Protein AF-A0A936D141-F1 (afdb_monomer)

Sequence (98 aa):
MVDGEEAEAEARCGLKAKIVQETLREQAAVADLAVRYEVHPNQTHAWKQQLLDIAARAFNPGAGIDADEAREREIEKLRAKIGQRKVENSFLARRSGR

Foldseek 3Di:
DVVVVVVVVVVVVVLLVVLLVCPVVVVDDLVVSCVVVVHDSVVSVVSNVVVVVVVVLVPPPCRCVVVVVVVVVVVVVVVVVVVVVVVVVVVVVVVVVD

pLDDT: mean 84.22, std 10.35, range [49.59, 97.12]

Radius of gyration: 23.73 Å; Cα contacts (8 Å, |Δi|>4): 29; chains: 1; bounding box: 43×35×70 Å

Nearest PDB structures (foldseek):
  7bhy-assembly1_A  TM=7.594E-01  e=1.526E+00  Bacillus subtilis subsp. subtilis str. 168
  7bhy-assembly1_B  TM=7.884E-01  e=2.468E+00  Bacillus subtilis subsp. subtilis str. 168
  1hlv-assembly1_A  TM=5.615E-01  e=1.160E+00  Homo sapiens
  4hri-assembly1_A  TM=6.718E-01  e=2.643E+00  Nostoc sp. PCC 7120 = FACHB-418
  1xsv-assembly1_B  TM=5.858E-01  e=7.402E+00  Staphylococcus aureus

Secondary structure (DSSP, 8-state):
--HHHHHHHHHHHHHHHHHHHHHHTTSS-HHHHHHHTT--HHHHHHHHHHHHHHHHHHT-TTTTHHHHHHHHHHHHHHHHHHHHHHHHHHHHHHHH--

Structure (mmCIF, N/CA/C/O backbone):
data_AF-A0A936D141-F1
#
_entry.id   AF-A0A936D141-F1
#
loop_
_atom_site.group_PDB
_atom_site.id
_atom_site.type_symbol
_atom_site.label_atom_id
_atom_site.label_alt_id
_atom_site.label_comp_id
_atom_site.label_asym_id
_atom_site.label_entity_id
_atom_site.label_seq_id
_atom_site.pdbx_PDB_ins_code
_atom_site.Cartn_x
_atom_site.Cartn_y
_atom_site.Cartn_z
_atom_site.occupancy
_atom_site.B_iso_or_equiv
_atom_site.auth_seq_id
_atom_site.auth_comp_id
_atom_site.auth_asym_id
_atom_site.auth_atom_id
_atom_site.pdbx_PDB_model_num
ATOM 1 N N . MET A 1 1 ? 6.179 20.535 -15.086 1.00 49.59 1 MET A N 1
ATOM 2 C CA . MET A 1 1 ? 4.774 20.721 -14.642 1.00 49.59 1 MET A CA 1
ATOM 3 C C . MET A 1 1 ? 4.162 19.412 -14.127 1.00 49.59 1 MET A C 1
ATOM 5 O O . MET A 1 1 ? 2.972 19.387 -13.872 1.00 49.59 1 MET A O 1
ATOM 9 N N . VAL A 1 2 ? 4.957 18.347 -13.942 1.00 56.88 2 VAL A N 1
ATOM 10 C CA . VAL A 1 2 ? 4.503 17.055 -13.388 1.00 56.88 2 VAL A CA 1
ATOM 11 C C . VAL A 1 2 ? 4.892 16.944 -11.901 1.00 56.88 2 VAL A C 1
ATOM 13 O O . VAL A 1 2 ? 4.167 16.356 -11.112 1.00 56.88 2 VAL A O 1
ATOM 16 N N . ASP A 1 3 ? 5.953 17.651 -11.493 1.00 56.75 3 ASP A N 1
ATOM 17 C CA . ASP A 1 3 ? 6.529 17.615 -10.139 1.00 56.75 3 ASP A CA 1
ATOM 18 C C . ASP A 1 3 ? 5.596 18.148 -9.032 1.00 56.75 3 ASP A C 1
ATOM 20 O O . ASP A 1 3 ? 5.743 17.796 -7.866 1.00 56.75 3 ASP A O 1
ATOM 24 N N . GLY A 1 4 ? 4.631 19.009 -9.376 1.00 65.06 4 GLY A N 1
ATOM 25 C CA . GLY A 1 4 ? 3.688 19.580 -8.405 1.00 65.06 4 GLY A CA 1
ATOM 26 C C . GLY A 1 4 ? 2.561 18.623 -8.006 1.00 65.06 4 GLY A C 1
ATOM 27 O O . GLY A 1 4 ? 2.153 18.604 -6.850 1.00 65.06 4 GLY A O 1
ATOM 28 N N . GLU A 1 5 ? 2.084 17.798 -8.943 1.00 65.75 5 GLU A N 1
ATOM 29 C CA . GLU A 1 5 ? 0.988 16.850 -8.701 1.00 65.75 5 GLU A CA 1
ATOM 30 C C . GLU A 1 5 ? 1.473 15.624 -7.912 1.00 65.75 5 GLU A C 1
ATOM 32 O O . GLU 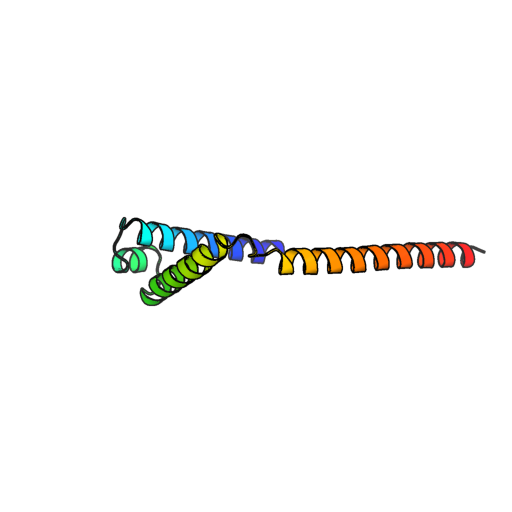A 1 5 ? 0.786 15.156 -7.001 1.00 65.75 5 GLU A O 1
ATOM 37 N N . GLU A 1 6 ? 2.695 15.154 -8.186 1.00 63.03 6 GLU A N 1
ATOM 38 C CA . GLU A 1 6 ? 3.340 14.090 -7.405 1.00 63.03 6 GLU A CA 1
ATOM 39 C C . GLU A 1 6 ? 3.591 14.511 -5.952 1.00 63.03 6 GLU A C 1
ATOM 41 O O . GLU A 1 6 ? 3.291 13.744 -5.036 1.00 63.03 6 GLU A O 1
ATOM 46 N N . ALA A 1 7 ? 4.045 15.747 -5.717 1.00 67.00 7 ALA A N 1
ATOM 47 C CA . ALA A 1 7 ? 4.284 16.255 -4.366 1.00 67.00 7 ALA A CA 1
ATOM 48 C C . ALA A 1 7 ? 2.989 16.353 -3.533 1.00 67.00 7 ALA A C 1
ATOM 50 O O . ALA A 1 7 ? 2.968 16.008 -2.348 1.00 67.00 7 ALA A O 1
ATOM 51 N N . GLU A 1 8 ? 1.878 16.776 -4.144 1.00 65.19 8 GLU A N 1
ATOM 52 C CA . GLU A 1 8 ? 0.568 16.806 -3.481 1.00 65.19 8 GLU A CA 1
ATOM 53 C C . GLU A 1 8 ? 0.005 15.401 -3.225 1.00 65.19 8 GLU A C 1
ATOM 55 O O . GLU A 1 8 ? -0.650 15.160 -2.201 1.00 65.19 8 GLU A O 1
ATOM 60 N N . ALA A 1 9 ? 0.263 14.455 -4.132 1.00 68.75 9 ALA A N 1
ATOM 61 C CA . ALA A 1 9 ? -0.110 13.058 -3.955 1.00 68.75 9 ALA A CA 1
ATOM 62 C C . ALA A 1 9 ? 0.674 12.410 -2.803 1.00 68.75 9 ALA A C 1
ATOM 64 O O . ALA A 1 9 ? 0.067 11.765 -1.941 1.00 68.75 9 ALA A O 1
ATOM 65 N N . GLU A 1 10 ? 1.987 12.636 -2.722 1.00 67.56 10 GLU A N 1
ATOM 66 C CA . GLU A 1 10 ? 2.831 12.163 -1.617 1.00 67.56 10 GLU A CA 1
ATOM 67 C C . GLU A 1 10 ? 2.402 12.755 -0.273 1.00 67.56 10 GLU A C 1
ATOM 69 O O . GLU A 1 10 ? 2.223 12.013 0.700 1.00 67.56 10 GLU A O 1
ATOM 74 N N . ALA A 1 11 ? 2.147 14.066 -0.218 1.00 73.81 11 ALA A N 1
ATOM 75 C CA . ALA A 1 11 ? 1.677 14.731 0.996 1.00 73.81 11 ALA A CA 1
ATOM 76 C C . ALA A 1 11 ? 0.343 14.140 1.488 1.00 73.81 11 ALA A C 1
ATOM 78 O O . ALA A 1 11 ? 0.159 13.880 2.684 1.00 73.81 11 ALA A O 1
ATOM 79 N N . ARG A 1 12 ? -0.578 13.847 0.562 1.00 80.00 12 ARG A N 1
ATOM 80 C CA . ARG A 1 12 ? -1.873 13.222 0.867 1.00 80.00 12 ARG A CA 1
ATOM 81 C C . ARG A 1 12 ? -1.721 11.779 1.349 1.00 80.00 12 ARG A C 1
ATOM 83 O O . ARG A 1 12 ? -2.442 11.361 2.258 1.00 80.00 12 ARG A O 1
ATOM 90 N N . CYS A 1 13 ? -0.800 11.016 0.767 1.00 85.88 13 CYS A N 1
ATOM 91 C CA . CYS A 1 13 ? -0.487 9.654 1.201 1.00 85.88 13 CYS A CA 1
ATOM 92 C C . CYS A 1 13 ? 0.114 9.634 2.613 1.00 85.88 13 CYS A C 1
ATOM 94 O O . CYS A 1 13 ? -0.333 8.850 3.456 1.00 85.88 13 CYS A O 1
ATOM 96 N N . GLY A 1 14 ? 1.052 10.541 2.903 1.00 88.38 14 GLY A N 1
ATOM 97 C CA . GLY A 1 14 ? 1.651 10.691 4.232 1.00 88.38 14 GLY A CA 1
ATOM 98 C C . GLY A 1 14 ? 0.625 11.054 5.310 1.00 88.38 14 GLY A C 1
ATOM 99 O O . GLY A 1 14 ? 0.630 10.468 6.395 1.00 88.38 14 GLY A O 1
ATOM 100 N N . LEU A 1 15 ? -0.313 11.953 4.994 1.00 88.31 15 LEU A N 1
ATOM 101 C CA . LEU A 1 15 ? -1.397 12.328 5.903 1.00 88.31 15 LEU A CA 1
ATOM 102 C C . LEU A 1 15 ? -2.305 11.135 6.245 1.00 88.31 15 LEU A C 1
ATOM 104 O O . LEU A 1 15 ? -2.557 10.874 7.422 1.00 88.31 15 LEU A O 1
ATOM 108 N N . LYS A 1 16 ? -2.748 10.369 5.237 1.00 89.81 16 LYS A N 1
ATOM 109 C CA . LYS A 1 16 ? -3.575 9.164 5.442 1.00 89.81 16 LYS A CA 1
ATOM 110 C C . LYS A 1 16 ? -2.870 8.141 6.331 1.00 89.81 16 LYS A C 1
ATOM 112 O O . LYS A 1 16 ? -3.477 7.625 7.268 1.00 89.81 16 LYS A O 1
ATOM 117 N N . ALA A 1 17 ? -1.588 7.878 6.072 1.00 89.31 17 ALA A N 1
ATOM 118 C CA . ALA A 1 17 ? -0.796 6.942 6.866 1.00 89.31 17 ALA A CA 1
ATOM 119 C C . ALA A 1 17 ? -0.702 7.380 8.336 1.00 89.31 17 ALA A C 1
ATOM 121 O O . ALA A 1 17 ? -0.899 6.561 9.234 1.00 89.31 17 ALA A O 1
ATOM 122 N N . LYS A 1 18 ? -0.475 8.675 8.589 1.00 89.75 18 LYS A N 1
ATOM 123 C CA . LYS A 1 18 ? -0.404 9.234 9.945 1.00 89.75 18 LYS A CA 1
ATOM 124 C C . LYS A 1 18 ? -1.726 9.092 10.704 1.00 89.75 18 LYS A C 1
ATOM 126 O O . LYS A 1 18 ? -1.725 8.617 11.837 1.00 89.75 18 LYS A O 1
ATOM 131 N N . ILE A 1 19 ? -2.849 9.421 10.063 1.00 89.69 19 ILE A N 1
ATOM 132 C CA . ILE A 1 19 ? -4.192 9.297 10.656 1.00 89.69 19 ILE A CA 1
ATOM 133 C C . ILE A 1 19 ? -4.486 7.842 11.043 1.00 89.69 19 ILE A C 1
ATOM 135 O O . ILE A 1 19 ? -4.950 7.566 12.153 1.00 89.69 19 ILE A O 1
ATOM 139 N N . VAL A 1 20 ? -4.181 6.891 10.154 1.00 89.81 20 VAL A N 1
ATOM 140 C CA . VAL A 1 20 ? -4.402 5.466 10.434 1.00 89.81 20 VAL A CA 1
ATOM 141 C C . VAL A 1 20 ? -3.468 4.961 11.539 1.00 89.81 20 VAL A C 1
ATOM 143 O O . VAL A 1 20 ? -3.917 4.207 12.401 1.00 89.81 20 VAL A O 1
ATOM 146 N N . GLN A 1 21 ? -2.206 5.399 11.580 1.00 89.31 21 GLN A N 1
ATOM 147 C CA . GLN A 1 21 ? -1.278 5.042 12.660 1.00 89.31 21 GLN A CA 1
ATOM 148 C C . GLN A 1 21 ? -1.746 5.546 14.030 1.00 89.31 21 GLN A C 1
ATOM 150 O O . GLN A 1 21 ? -1.733 4.773 14.987 1.00 89.31 21 GLN A O 1
ATOM 155 N N . GLU A 1 22 ? -2.184 6.804 14.133 1.00 88.19 22 GLU A N 1
ATOM 156 C CA . GLU A 1 22 ? -2.726 7.364 15.384 1.00 88.19 22 GLU A CA 1
ATOM 157 C C . GLU A 1 22 ? -3.988 6.607 15.828 1.00 88.19 22 GLU A C 1
ATOM 159 O O . GLU A 1 22 ? -4.141 6.296 17.010 1.00 88.19 22 GLU A O 1
ATOM 164 N N . THR A 1 23 ? -4.835 6.210 14.870 1.00 86.38 23 THR A N 1
ATOM 165 C CA . THR A 1 23 ? -6.033 5.394 15.130 1.00 86.38 23 THR A CA 1
ATOM 166 C C . THR A 1 23 ? -5.686 3.989 15.640 1.00 86.38 23 THR A C 1
ATOM 168 O O . THR A 1 23 ? -6.369 3.459 16.513 1.00 86.38 23 THR A O 1
ATOM 171 N N . LEU A 1 24 ? -4.655 3.341 15.082 1.00 84.38 24 LEU A N 1
ATOM 172 C CA . LEU A 1 24 ? -4.251 1.978 15.459 1.00 84.38 24 LEU A CA 1
ATOM 173 C C . LEU A 1 24 ? -3.531 1.913 16.805 1.00 84.38 24 LEU A C 1
ATOM 175 O O . LEU A 1 24 ? -3.611 0.893 17.480 1.00 84.38 24 LEU A O 1
ATOM 179 N N . ARG A 1 25 ? -2.832 2.982 17.192 1.00 84.31 25 ARG A N 1
ATOM 180 C CA . ARG A 1 25 ? -2.138 3.075 18.484 1.00 84.31 25 ARG A CA 1
ATOM 181 C C . ARG A 1 25 ? -3.060 3.471 19.644 1.00 84.31 25 ARG A C 1
ATOM 183 O O . ARG A 1 25 ? -2.550 3.720 20.729 1.00 84.31 25 ARG A O 1
ATOM 190 N N . GLU A 1 26 ? -4.369 3.587 19.402 1.00 76.81 26 GLU A N 1
ATOM 191 C CA . GLU A 1 26 ? -5.369 4.082 20.367 1.00 76.81 26 GLU A CA 1
ATOM 192 C C . GLU A 1 26 ? -5.001 5.452 20.975 1.00 76.81 26 GLU A C 1
ATOM 194 O O . GLU A 1 26 ? -5.427 5.804 22.069 1.00 76.81 26 GLU A O 1
ATOM 199 N N . GLN A 1 27 ? -4.201 6.251 20.259 1.00 71.06 27 GLN A N 1
ATOM 200 C CA . GLN A 1 27 ? -3.679 7.525 20.766 1.00 71.06 27 GLN A CA 1
ATOM 201 C C . GLN A 1 27 ? -4.730 8.640 20.767 1.00 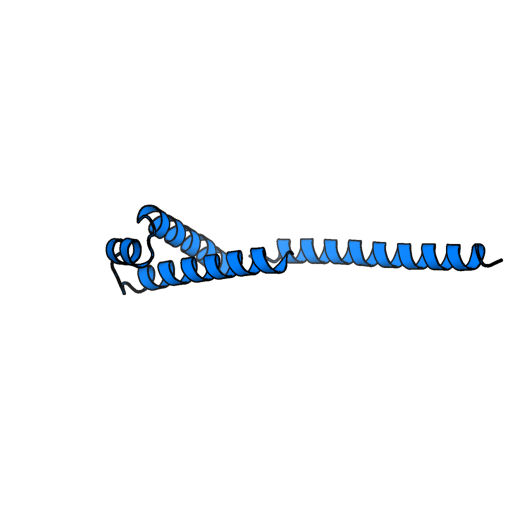71.06 27 GLN A C 1
ATOM 203 O O . GLN A 1 27 ? -4.572 9.627 21.482 1.00 71.06 27 GLN A O 1
ATOM 208 N N . ALA A 1 28 ? -5.789 8.493 19.971 1.00 70.56 28 ALA A N 1
ATOM 209 C CA . ALA A 1 28 ? -6.929 9.398 19.918 1.00 70.56 28 ALA A CA 1
ATOM 210 C C . ALA A 1 28 ? -8.163 8.652 19.392 1.00 70.56 28 ALA A C 1
ATOM 212 O O . ALA A 1 28 ? -8.041 7.730 18.577 1.00 70.56 28 ALA A O 1
ATOM 213 N N . ALA A 1 29 ? -9.359 9.054 19.832 1.00 81.31 29 ALA A N 1
ATOM 214 C CA . ALA A 1 29 ? -10.590 8.502 19.285 1.00 81.31 29 ALA A CA 1
ATOM 215 C C . ALA A 1 29 ? -10.764 8.942 17.822 1.00 81.31 29 ALA A C 1
ATOM 217 O O . ALA A 1 29 ? -10.339 10.026 17.420 1.00 81.31 29 ALA A O 1
ATOM 218 N N . VAL A 1 30 ? -11.445 8.123 17.014 1.00 78.88 30 VAL A N 1
ATOM 219 C CA . VAL A 1 30 ? -11.714 8.436 15.596 1.00 78.88 30 VAL A CA 1
ATOM 220 C C . VAL A 1 30 ? -12.435 9.781 15.441 1.00 78.88 30 VAL A C 1
ATOM 222 O O . VAL A 1 30 ? -12.181 10.498 14.478 1.00 78.88 30 VAL A O 1
ATOM 225 N N . ALA A 1 31 ? -13.293 10.138 16.402 1.00 80.31 31 ALA A N 1
ATOM 226 C CA . ALA A 1 31 ? -13.984 11.424 16.435 1.00 80.31 31 ALA A CA 1
ATOM 227 C C . ALA A 1 31 ? -13.017 12.610 16.610 1.00 80.31 31 ALA A C 1
ATOM 229 O O . ALA A 1 31 ? -13.142 13.606 15.902 1.00 80.31 31 ALA A O 1
ATOM 230 N N . ASP A 1 32 ? -12.011 12.481 17.477 1.00 83.12 32 ASP A N 1
ATOM 231 C CA . ASP A 1 32 ? -11.023 13.537 17.720 1.00 83.12 32 ASP A CA 1
ATOM 232 C C . ASP A 1 32 ? -10.084 13.705 16.519 1.00 83.12 32 ASP A C 1
ATOM 234 O O . ASP A 1 32 ? -9.762 14.822 16.113 1.00 83.12 32 ASP A O 1
ATOM 238 N N . LEU A 1 33 ? -9.688 12.590 15.896 1.00 83.69 33 LEU A N 1
ATOM 239 C CA . LEU A 1 33 ? -8.883 12.591 14.671 1.00 83.69 33 LEU A CA 1
ATOM 240 C C . LEU A 1 33 ? -9.650 13.183 13.486 1.00 83.69 33 LEU A C 1
ATOM 242 O O . LEU A 1 33 ? -9.065 13.915 12.688 1.00 83.69 33 LEU A O 1
ATOM 246 N N . ALA A 1 34 ? -10.949 12.900 13.388 1.00 82.62 34 ALA A N 1
ATOM 247 C CA . ALA A 1 34 ? -11.822 13.457 12.363 1.00 82.62 34 ALA A CA 1
ATOM 248 C C . ALA A 1 34 ? -11.896 14.987 12.443 1.00 82.62 34 ALA A C 1
ATOM 250 O O . ALA A 1 34 ? -11.796 15.660 11.420 1.00 82.62 34 ALA A O 1
ATOM 251 N N . VAL A 1 35 ? -11.998 15.539 13.656 1.00 85.88 35 VAL A N 1
ATOM 252 C CA . VAL A 1 35 ? -11.981 16.993 13.876 1.00 85.88 35 VAL A CA 1
ATOM 253 C C . VAL A 1 35 ? -10.593 17.572 13.603 1.00 85.88 35 VAL A C 1
ATOM 255 O O . VAL A 1 35 ? -10.469 18.548 12.873 1.00 85.88 35 VAL A O 1
ATOM 258 N N . ARG A 1 36 ? -9.534 16.957 14.143 1.00 87.19 36 ARG A N 1
ATOM 259 C CA . ARG A 1 36 ? -8.156 17.467 14.044 1.00 87.19 36 ARG A CA 1
ATOM 260 C C . ARG A 1 36 ? -7.633 17.534 12.612 1.00 87.19 36 ARG A C 1
ATOM 262 O O . ARG A 1 36 ? -6.876 18.442 12.283 1.00 87.19 36 ARG A O 1
ATOM 269 N N . TYR A 1 37 ? -7.974 16.538 11.805 1.00 87.94 37 TYR A N 1
ATOM 270 C CA . TYR A 1 37 ? -7.498 16.417 10.432 1.00 87.94 37 TYR A CA 1
ATOM 271 C C . TYR A 1 37 ? -8.557 16.822 9.397 1.00 87.94 37 TYR A C 1
ATOM 273 O O . TYR A 1 37 ? -8.304 16.681 8.204 1.00 87.94 37 TYR A O 1
ATOM 281 N N . GLU A 1 38 ? -9.720 17.313 9.842 1.00 88.19 38 GLU A N 1
ATOM 282 C CA . GLU A 1 38 ? -10.861 17.693 8.994 1.00 88.19 38 GLU A CA 1
ATOM 283 C C . GLU A 1 38 ? -11.302 16.566 8.040 1.00 88.19 38 GLU A C 1
ATOM 285 O O . GLU A 1 38 ? -11.660 16.774 6.880 1.00 88.19 38 GLU A O 1
ATOM 290 N N . VAL A 1 39 ? -11.278 15.328 8.539 1.00 88.12 39 VAL A N 1
ATOM 291 C CA . VAL A 1 39 ? -11.625 14.123 7.781 1.00 88.12 39 VAL A CA 1
ATOM 292 C C . VAL A 1 39 ? -12.902 13.511 8.338 1.00 88.12 39 VAL A C 1
ATOM 294 O O . VAL A 1 39 ? -13.073 13.378 9.542 1.00 88.12 39 VAL A O 1
ATOM 297 N N . HIS A 1 40 ? -13.802 13.052 7.469 1.00 87.69 40 HIS A N 1
ATOM 298 C CA . HIS A 1 40 ? -15.013 12.370 7.922 1.00 87.69 40 HIS A CA 1
ATOM 299 C C . HIS A 1 40 ? -14.679 11.023 8.612 1.00 87.69 40 HIS A C 1
ATOM 301 O O . HIS A 1 40 ? -13.935 10.231 8.027 1.00 87.69 40 HIS A O 1
ATOM 307 N N . PRO A 1 41 ? -15.282 10.671 9.767 1.00 86.19 41 PRO A N 1
ATOM 308 C CA . PRO A 1 41 ? -14.993 9.426 10.499 1.00 86.19 41 PRO A CA 1
ATOM 309 C C . PRO A 1 41 ? -15.031 8.150 9.641 1.00 86.19 41 PRO A C 1
ATOM 311 O O . PRO A 1 41 ? -14.149 7.297 9.738 1.00 86.19 41 PRO A O 1
ATOM 314 N N . ASN A 1 42 ? -16.007 8.038 8.731 1.00 89.50 42 ASN A N 1
ATOM 315 C CA . ASN A 1 42 ? -16.088 6.908 7.791 1.00 89.50 42 ASN A CA 1
ATOM 316 C C . ASN A 1 42 ? -14.849 6.767 6.888 1.00 89.50 42 ASN A C 1
ATOM 318 O O . ASN A 1 42 ? -14.483 5.645 6.549 1.00 89.50 42 ASN A O 1
ATOM 322 N N . GLN A 1 43 ? -14.187 7.868 6.511 1.00 88.88 43 GLN A N 1
ATOM 323 C CA . GLN A 1 43 ? -12.956 7.810 5.716 1.00 88.88 43 GLN A CA 1
ATOM 324 C C . GLN A 1 43 ? -11.800 7.242 6.543 1.00 88.88 43 GLN A C 1
ATOM 326 O O . GLN A 1 43 ? -11.066 6.390 6.053 1.00 88.88 43 GLN A O 1
ATOM 331 N N . THR A 1 44 ? -11.693 7.623 7.818 1.00 87.69 44 THR A N 1
ATOM 332 C CA . THR A 1 44 ? -10.707 7.054 8.749 1.00 87.69 44 THR A CA 1
ATOM 333 C C . THR A 1 44 ? -10.896 5.544 8.909 1.00 87.69 44 THR A C 1
ATOM 335 O O . THR A 1 44 ? -9.927 4.785 8.844 1.00 87.69 44 THR A O 1
ATOM 338 N N . HIS A 1 45 ? -12.144 5.082 9.043 1.00 87.69 45 HIS A N 1
ATOM 339 C CA . HIS A 1 45 ? -12.451 3.649 9.069 1.00 87.69 45 HIS A CA 1
ATOM 340 C C . HIS A 1 45 ? -12.088 2.946 7.755 1.00 87.69 45 HIS A C 1
ATOM 342 O O . HIS A 1 45 ? -11.487 1.871 7.792 1.00 87.69 45 HIS A O 1
ATOM 348 N N . ALA A 1 46 ? -12.400 3.555 6.609 1.00 90.44 46 ALA A N 1
ATOM 349 C CA . ALA A 1 46 ? -12.061 3.006 5.300 1.00 90.44 46 ALA A CA 1
ATOM 350 C C . ALA A 1 46 ? -10.541 2.874 5.107 1.00 90.44 46 ALA A C 1
ATOM 352 O O . ALA A 1 46 ? -10.066 1.822 4.688 1.00 90.44 46 ALA A O 1
ATOM 353 N N . TRP A 1 47 ? -9.761 3.894 5.473 1.00 92.00 47 TRP A N 1
ATOM 354 C CA . TRP A 1 47 ? -8.299 3.845 5.369 1.00 92.00 47 TRP A CA 1
ATOM 355 C C . TRP A 1 47 ? -7.679 2.842 6.339 1.00 92.00 47 TRP A C 1
ATOM 357 O O . TRP A 1 47 ? -6.701 2.182 5.992 1.00 92.00 47 TRP A O 1
ATOM 367 N N . LYS A 1 48 ? -8.261 2.678 7.533 1.00 87.94 48 LYS A N 1
ATOM 368 C CA . LYS A 1 48 ? -7.850 1.627 8.471 1.00 87.94 48 LYS A CA 1
ATOM 369 C C . LYS A 1 48 ? -8.043 0.238 7.865 1.00 87.94 48 LYS A C 1
ATOM 371 O O . LYS A 1 48 ? -7.113 -0.559 7.913 1.00 87.94 48 LYS A O 1
ATOM 376 N N . GLN A 1 49 ? -9.208 -0.038 7.279 1.00 89.06 49 GLN A N 1
ATOM 377 C CA . GLN A 1 49 ? -9.460 -1.314 6.597 1.00 89.06 49 GLN A CA 1
ATOM 378 C C . GLN A 1 49 ? -8.503 -1.522 5.421 1.00 89.06 49 GLN A C 1
ATOM 380 O O . GLN A 1 49 ? -7.851 -2.557 5.335 1.00 89.06 49 GLN A O 1
ATOM 385 N N . GLN A 1 50 ? -8.318 -0.494 4.592 1.00 89.81 50 GLN A N 1
ATOM 386 C CA . GLN A 1 50 ? -7.381 -0.539 3.475 1.00 89.81 50 GLN A CA 1
ATOM 387 C C . GLN A 1 50 ? -5.948 -0.868 3.927 1.00 89.81 50 GLN A C 1
ATOM 389 O O . GLN A 1 50 ? -5.272 -1.668 3.283 1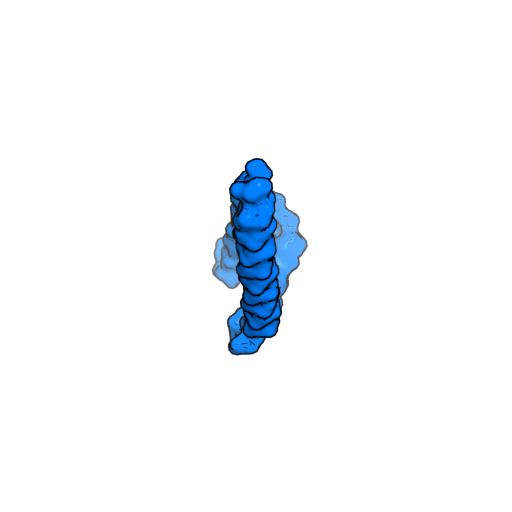.00 89.81 50 GLN A O 1
ATOM 394 N N . LEU A 1 51 ? -5.473 -0.278 5.030 1.00 88.94 51 LEU A N 1
ATOM 395 C CA . LEU A 1 51 ? -4.142 -0.581 5.553 1.00 88.94 51 LEU A CA 1
ATOM 396 C C . LEU A 1 51 ? -4.038 -2.032 6.033 1.00 88.94 51 LEU A C 1
ATOM 398 O O . LEU A 1 51 ? -3.019 -2.665 5.779 1.00 88.94 51 LEU A O 1
ATOM 402 N N . LEU A 1 52 ? -5.061 -2.560 6.709 1.00 88.44 52 LEU A N 1
ATOM 403 C CA . LEU A 1 52 ? -5.066 -3.945 7.190 1.00 88.44 52 LEU A CA 1
ATOM 404 C C . LEU A 1 52 ? -5.031 -4.947 6.029 1.00 88.44 52 LEU A C 1
ATOM 406 O O . LEU A 1 52 ? -4.247 -5.896 6.072 1.00 88.44 52 LEU A O 1
ATOM 410 N N . ASP A 1 53 ? -5.793 -4.691 4.965 1.00 87.31 53 ASP A N 1
ATOM 411 C CA . ASP A 1 53 ? -5.785 -5.513 3.751 1.00 87.31 53 ASP A CA 1
ATOM 412 C C . ASP A 1 53 ? -4.411 -5.516 3.070 1.00 87.31 53 ASP A C 1
ATOM 414 O O . ASP A 1 53 ? -3.913 -6.561 2.641 1.00 87.31 53 ASP A O 1
ATOM 418 N N . ILE A 1 54 ? -3.772 -4.345 2.977 1.00 86.25 54 ILE A N 1
ATOM 419 C CA . ILE A 1 54 ? -2.429 -4.215 2.401 1.00 86.25 54 ILE A CA 1
ATOM 420 C C . ILE A 1 54 ? -1.391 -4.881 3.306 1.00 86.25 54 ILE A C 1
ATOM 422 O O . ILE A 1 54 ? -0.527 -5.594 2.804 1.00 86.25 54 ILE A O 1
ATOM 426 N N . ALA A 1 55 ? -1.478 -4.696 4.623 1.00 86.25 55 ALA A N 1
ATOM 427 C CA . ALA A 1 55 ? -0.556 -5.298 5.578 1.00 86.25 55 ALA A CA 1
ATOM 428 C C . ALA A 1 55 ? -0.602 -6.828 5.503 1.00 86.25 55 ALA A C 1
ATOM 430 O O . ALA A 1 55 ? 0.446 -7.463 5.437 1.00 86.25 55 ALA A O 1
ATOM 431 N N . ALA A 1 56 ? -1.796 -7.422 5.415 1.00 83.94 56 ALA A N 1
ATOM 432 C CA . ALA A 1 56 ? -1.950 -8.864 5.229 1.00 83.94 56 ALA A CA 1
ATOM 433 C C . ALA A 1 56 ? -1.264 -9.357 3.943 1.00 83.94 56 ALA A C 1
ATOM 435 O O . ALA A 1 56 ? -0.594 -10.388 3.949 1.00 83.94 56 ALA A O 1
ATOM 436 N N . ARG A 1 57 ? -1.377 -8.593 2.849 1.00 84.12 57 ARG A N 1
ATOM 437 C CA . ARG A 1 57 ? -0.686 -8.895 1.586 1.00 84.12 57 ARG A CA 1
ATOM 438 C C . ARG A 1 57 ? 0.827 -8.704 1.685 1.00 84.12 57 ARG A C 1
ATOM 440 O O . ARG A 1 57 ? 1.551 -9.477 1.076 1.00 84.12 57 ARG A O 1
ATOM 447 N N . ALA A 1 58 ? 1.307 -7.728 2.453 1.00 84.38 58 ALA A N 1
ATOM 448 C CA . ALA A 1 58 ? 2.734 -7.443 2.604 1.00 84.38 58 ALA A CA 1
ATOM 449 C C . ALA A 1 58 ? 3.512 -8.582 3.287 1.00 84.38 58 ALA A C 1
ATOM 451 O O . ALA A 1 58 ? 4.705 -8.735 3.046 1.00 84.38 58 ALA A O 1
ATOM 452 N N . PHE A 1 59 ? 2.846 -9.403 4.106 1.00 83.38 59 PHE A N 1
ATOM 453 C CA . PHE A 1 59 ? 3.451 -10.598 4.706 1.00 83.38 59 PHE A CA 1
ATOM 454 C C . PHE A 1 59 ? 3.429 -11.830 3.792 1.00 83.38 59 PHE A C 1
ATOM 456 O O . PHE A 1 59 ? 3.999 -12.858 4.154 1.00 83.38 59 PHE A O 1
ATOM 463 N N . ASN A 1 60 ? 2.786 -11.762 2.622 1.00 84.81 60 ASN A N 1
ATOM 464 C CA . ASN A 1 60 ? 2.839 -12.847 1.652 1.00 84.81 60 ASN A CA 1
ATOM 465 C C . ASN A 1 60 ? 4.188 -12.792 0.907 1.00 84.81 60 ASN A C 1
ATOM 467 O O . ASN A 1 60 ? 4.423 -11.831 0.175 1.00 84.81 60 ASN A O 1
ATOM 471 N N . PRO A 1 61 ? 5.052 -13.819 1.021 1.00 75.81 61 PRO A N 1
ATOM 472 C CA . PRO A 1 61 ? 6.364 -13.829 0.373 1.00 75.81 61 PRO A CA 1
ATOM 473 C C . PRO A 1 61 ? 6.297 -13.808 -1.162 1.00 75.81 61 PRO A C 1
ATOM 475 O O . PRO A 1 61 ? 7.299 -13.506 -1.797 1.00 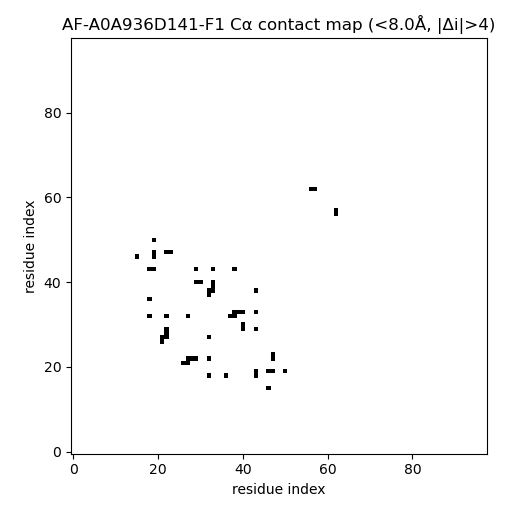75.81 61 PRO A O 1
ATOM 478 N N . GLY A 1 62 ? 5.139 -14.115 -1.759 1.00 77.69 62 GLY A N 1
ATOM 479 C CA . GLY A 1 62 ? 4.898 -14.004 -3.200 1.00 77.69 62 GLY A CA 1
ATOM 480 C C . GLY A 1 62 ? 4.255 -12.687 -3.647 1.00 77.69 62 GLY A C 1
ATOM 481 O O . GLY A 1 62 ? 4.048 -12.490 -4.844 1.00 77.69 62 GLY A O 1
ATOM 482 N N . ALA A 1 63 ? 3.893 -11.787 -2.727 1.00 79.00 63 ALA A N 1
ATOM 483 C CA . ALA A 1 63 ? 3.262 -10.526 -3.104 1.00 79.00 63 ALA A CA 1
ATOM 484 C C . ALA A 1 63 ? 4.252 -9.627 -3.856 1.00 79.00 63 ALA A C 1
ATOM 486 O O . ALA A 1 63 ? 5.328 -9.317 -3.359 1.00 79.00 63 ALA A O 1
ATOM 487 N N . GLY A 1 64 ? 3.862 -9.191 -5.055 1.00 74.25 64 GLY A N 1
ATOM 488 C CA . GLY A 1 64 ? 4.654 -8.278 -5.882 1.00 74.25 64 GLY A CA 1
ATOM 489 C C . GLY A 1 64 ? 5.597 -8.959 -6.874 1.00 74.25 64 GLY A C 1
ATOM 490 O O . GLY A 1 64 ? 5.913 -8.333 -7.877 1.00 74.25 64 GLY A O 1
ATOM 491 N N . ILE A 1 65 ? 5.940 -10.242 -6.692 1.00 80.38 65 ILE A N 1
ATOM 492 C CA . ILE A 1 65 ? 6.868 -10.962 -7.589 1.00 80.38 65 ILE A CA 1
ATOM 493 C C . ILE A 1 65 ? 6.362 -10.959 -9.037 1.00 80.38 65 ILE A C 1
ATOM 495 O O . ILE A 1 65 ? 7.088 -10.558 -9.942 1.00 80.38 65 ILE A O 1
ATOM 499 N N . ASP A 1 66 ? 5.096 -11.318 -9.262 1.00 81.75 66 ASP A N 1
ATOM 500 C CA . ASP A 1 66 ? 4.518 -11.344 -10.614 1.00 81.75 66 ASP A CA 1
ATOM 501 C C . ASP A 1 66 ? 4.470 -9.949 -11.261 1.00 81.75 66 ASP A C 1
ATOM 503 O O . ASP A 1 66 ? 4.637 -9.805 -12.474 1.00 81.75 66 ASP A O 1
ATOM 507 N N . ALA A 1 67 ? 4.241 -8.909 -10.452 1.00 83.62 67 ALA A N 1
ATOM 508 C CA . ALA A 1 67 ? 4.190 -7.528 -10.919 1.00 83.62 67 ALA A CA 1
ATOM 509 C C . ALA A 1 67 ? 5.591 -7.002 -11.265 1.00 83.62 67 ALA A C 1
ATOM 511 O O . ALA A 1 67 ? 5.763 -6.348 -12.296 1.00 83.62 67 ALA A O 1
ATOM 512 N N . ASP A 1 68 ? 6.590 -7.333 -10.449 1.00 86.94 68 ASP A N 1
ATOM 513 C CA . ASP A 1 68 ? 7.989 -6.982 -10.678 1.00 86.94 68 ASP A CA 1
ATOM 514 C C . ASP A 1 68 ? 8.550 -7.716 -11.897 1.00 86.94 68 ASP A C 1
ATOM 516 O O . ASP A 1 68 ? 9.181 -7.093 -12.751 1.00 86.94 68 ASP A O 1
ATOM 520 N N . GLU A 1 69 ? 8.246 -9.006 -12.061 1.00 90.31 69 GLU A N 1
ATOM 521 C CA . GLU A 1 69 ? 8.608 -9.753 -13.266 1.00 90.31 69 GLU A CA 1
ATOM 522 C C . GLU A 1 69 ? 7.949 -9.175 -14.522 1.00 90.31 69 GLU A C 1
ATOM 524 O O . GLU A 1 69 ? 8.600 -9.039 -15.562 1.00 90.31 69 GLU A O 1
ATOM 529 N N . ALA A 1 70 ? 6.659 -8.832 -14.458 1.00 90.69 70 ALA A N 1
ATOM 530 C CA . ALA A 1 70 ? 5.963 -8.206 -15.578 1.00 90.69 70 ALA A CA 1
ATOM 531 C C . ALA A 1 70 ? 6.603 -6.860 -15.950 1.00 90.69 70 ALA A C 1
ATOM 533 O O . ALA A 1 70 ? 6.820 -6.588 -17.136 1.00 90.69 70 A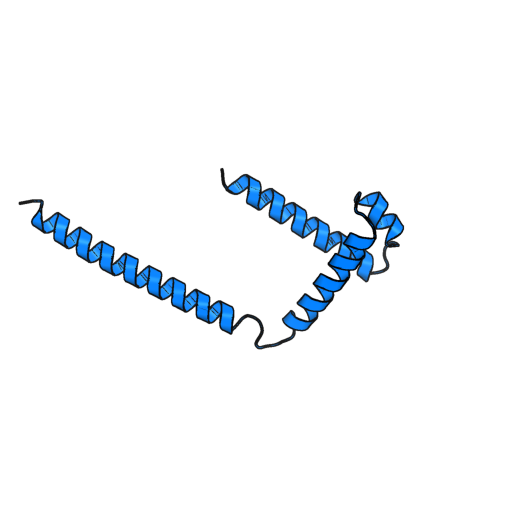LA A O 1
ATOM 534 N N . ARG A 1 71 ? 6.966 -6.059 -14.942 1.00 92.88 71 ARG A N 1
ATOM 535 C CA . ARG A 1 71 ? 7.653 -4.777 -15.112 1.00 92.88 71 ARG A CA 1
ATOM 536 C C . ARG A 1 71 ? 9.046 -4.954 -15.710 1.00 92.88 71 ARG A C 1
ATOM 538 O O . ARG A 1 71 ? 9.383 -4.244 -16.654 1.00 92.88 71 ARG A O 1
ATOM 545 N N . GLU A 1 72 ? 9.834 -5.915 -15.238 1.00 94.31 72 GLU A N 1
ATOM 546 C CA . GLU A 1 72 ? 11.168 -6.190 -15.787 1.00 94.31 72 GLU A CA 1
ATOM 547 C C . GLU A 1 72 ? 11.077 -6.652 -17.251 1.00 94.31 72 GLU A C 1
ATOM 549 O O . GLU A 1 72 ? 11.818 -6.170 -18.109 1.00 94.31 72 GLU A O 1
ATOM 554 N N . ARG A 1 73 ? 10.097 -7.506 -17.585 1.00 95.38 73 ARG A N 1
ATOM 555 C CA . ARG A 1 73 ? 9.829 -7.920 -18.977 1.00 95.38 73 ARG A CA 1
ATOM 556 C C . ARG A 1 73 ? 9.456 -6.736 -19.868 1.00 95.38 73 ARG A C 1
ATOM 558 O O . ARG A 1 73 ? 9.824 -6.712 -21.043 1.00 95.38 73 ARG A O 1
ATOM 565 N N . GLU A 1 74 ? 8.698 -5.774 -19.353 1.00 96.12 74 GLU A N 1
ATOM 566 C CA . GLU A 1 74 ? 8.353 -4.559 -20.092 1.00 96.12 74 GLU A CA 1
ATOM 567 C C . GLU A 1 74 ? 9.570 -3.651 -20.293 1.00 96.12 74 GLU A C 1
ATOM 569 O O . GLU A 1 74 ? 9.827 -3.208 -21.416 1.00 96.12 74 GLU A O 1
ATOM 574 N N . ILE A 1 75 ? 10.368 -3.447 -19.244 1.00 97.00 75 ILE A N 1
ATOM 575 C CA . ILE A 1 75 ? 11.627 -2.699 -19.310 1.00 97.00 75 ILE A CA 1
ATOM 576 C C . ILE A 1 75 ? 12.556 -3.313 -20.363 1.00 97.00 75 ILE A C 1
ATOM 578 O O . ILE A 1 75 ? 13.100 -2.585 -21.197 1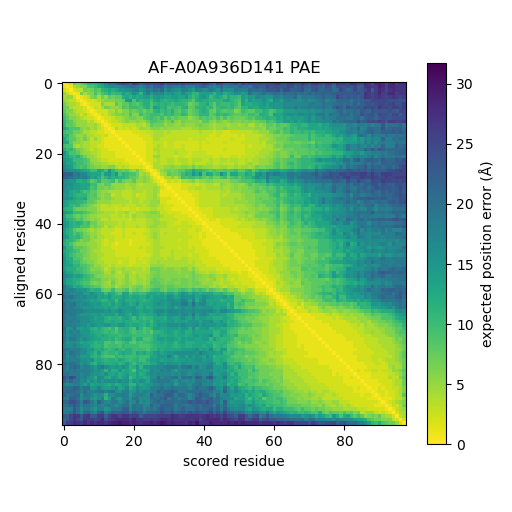.00 97.00 75 ILE A O 1
ATOM 582 N N . GLU A 1 76 ? 12.697 -4.636 -20.388 1.00 96.75 76 GLU A N 1
ATOM 583 C CA . GLU A 1 76 ? 13.555 -5.324 -21.352 1.00 96.75 76 GLU A CA 1
ATOM 584 C C . GLU A 1 76 ? 13.060 -5.150 -22.795 1.00 96.75 76 GLU A C 1
ATOM 586 O O . GLU A 1 76 ? 13.835 -4.812 -23.694 1.00 96.75 76 GLU A O 1
ATOM 591 N N . LYS A 1 77 ? 11.744 -5.257 -23.028 1.00 97.06 77 LYS A N 1
ATOM 592 C CA . LYS A 1 77 ? 11.144 -4.964 -24.344 1.00 97.06 77 LYS A CA 1
ATOM 593 C C . LYS A 1 77 ? 11.428 -3.532 -24.794 1.00 97.06 77 LYS A C 1
ATOM 595 O O . LYS A 1 77 ? 11.736 -3.300 -25.967 1.00 97.06 77 LYS A O 1
ATOM 600 N N . LEU A 1 78 ? 11.323 -2.564 -23.885 1.00 97.12 78 LEU A N 1
ATOM 601 C CA . LEU A 1 78 ? 11.605 -1.160 -24.182 1.00 97.12 78 LEU A CA 1
ATOM 602 C C . LEU A 1 78 ? 13.092 -0.942 -24.491 1.00 97.12 78 LEU A C 1
ATOM 604 O O . LEU A 1 78 ? 13.408 -0.277 -25.482 1.00 97.12 78 LEU A O 1
ATOM 608 N N . ARG A 1 79 ? 14.002 -1.550 -23.718 1.00 96.88 79 ARG A N 1
ATOM 609 C CA . ARG A 1 79 ? 15.455 -1.519 -23.968 1.00 96.88 79 ARG A CA 1
ATOM 610 C C . ARG A 1 79 ? 15.799 -2.083 -25.346 1.00 96.88 79 ARG A C 1
ATOM 612 O O . ARG A 1 79 ? 16.507 -1.419 -26.107 1.00 96.88 79 ARG A O 1
ATOM 619 N N . ALA A 1 80 ? 15.237 -3.236 -25.711 1.00 96.69 80 ALA A N 1
ATOM 620 C CA . ALA A 1 80 ? 15.428 -3.841 -27.030 1.00 96.69 80 ALA A CA 1
ATOM 621 C C . ALA A 1 80 ? 14.964 -2.906 -28.159 1.00 96.69 80 ALA A C 1
ATOM 623 O O . ALA A 1 80 ? 15.689 -2.680 -29.131 1.00 96.69 80 ALA A O 1
ATOM 624 N N . LYS A 1 81 ? 13.792 -2.280 -28.001 1.00 96.00 81 LYS A N 1
ATOM 625 C CA . LYS A 1 81 ? 13.233 -1.340 -28.985 1.00 96.00 81 LYS A CA 1
ATOM 626 C C . LYS A 1 81 ? 14.084 -0.075 -29.136 1.00 96.00 81 LYS A C 1
ATOM 628 O O . LYS A 1 81 ? 14.257 0.419 -30.249 1.00 96.00 81 LYS A O 1
ATOM 633 N N . ILE A 1 82 ? 14.646 0.440 -28.039 1.00 96.38 82 ILE A N 1
ATOM 634 C CA . ILE A 1 82 ? 15.605 1.557 -28.065 1.00 96.38 82 ILE A CA 1
ATOM 635 C C . ILE A 1 82 ? 16.880 1.149 -28.814 1.00 96.38 82 ILE A C 1
ATOM 637 O O . ILE A 1 82 ? 17.363 1.911 -29.652 1.00 96.38 82 ILE A O 1
ATOM 641 N N . GLY A 1 83 ? 17.407 -0.049 -28.548 1.00 94.31 83 GLY A N 1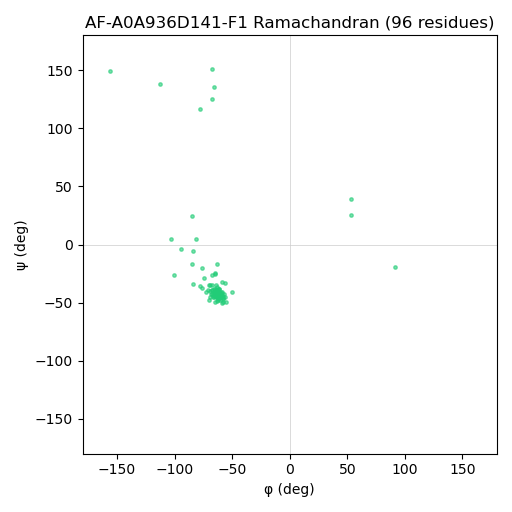
ATOM 642 C CA . GLY A 1 83 ? 18.576 -0.597 -29.240 1.00 94.31 83 GLY A CA 1
ATOM 643 C C . GLY A 1 83 ? 18.357 -0.715 -30.749 1.00 94.31 83 GLY A C 1
ATOM 644 O O . GLY A 1 83 ? 19.146 -0.176 -31.526 1.00 94.31 83 GLY A O 1
ATOM 645 N N . GLN A 1 84 ? 17.244 -1.326 -31.163 1.00 94.38 84 GLN A N 1
ATOM 646 C CA . GLN A 1 84 ? 16.858 -1.441 -32.572 1.00 94.38 84 GLN A CA 1
ATOM 647 C C . GLN A 1 84 ? 16.803 -0.067 -33.250 1.00 94.38 84 GLN A C 1
ATOM 649 O O . GLN A 1 84 ? 17.434 0.144 -34.285 1.00 94.38 84 GLN A O 1
ATOM 654 N N . ARG A 1 85 ? 16.113 0.899 -32.631 1.00 94.00 85 ARG A N 1
ATOM 655 C CA . ARG A 1 85 ? 15.995 2.262 -33.168 1.00 94.00 85 ARG A CA 1
ATOM 656 C C . ARG A 1 85 ? 17.343 2.963 -33.298 1.00 94.00 85 ARG A C 1
ATOM 658 O O . ARG A 1 85 ? 17.552 3.674 -34.276 1.00 94.00 85 ARG A O 1
ATOM 665 N N . LYS A 1 86 ? 18.270 2.773 -32.351 1.00 93.94 86 LYS A N 1
ATOM 666 C CA . LYS A 1 86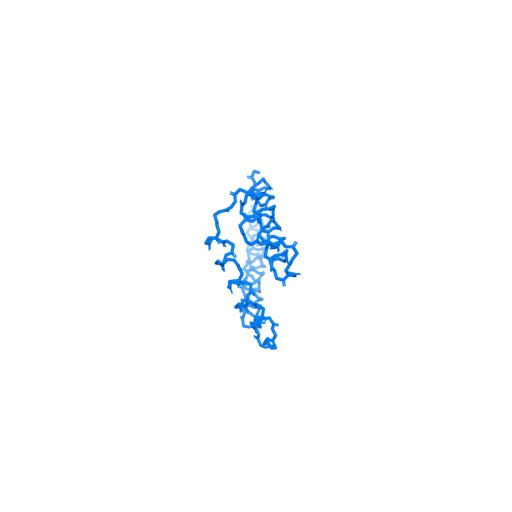 ? 19.634 3.325 -32.454 1.00 93.94 86 LYS A CA 1
ATOM 667 C C . LYS A 1 86 ? 20.380 2.756 -33.662 1.00 93.94 86 LYS A C 1
ATOM 669 O O . LYS A 1 86 ? 21.023 3.511 -34.392 1.00 93.94 86 LYS A O 1
ATOM 674 N N . VAL A 1 87 ? 20.276 1.447 -33.894 1.00 93.81 87 VAL A N 1
ATOM 675 C CA . VAL A 1 87 ? 20.906 0.791 -35.050 1.00 93.81 87 VAL A CA 1
ATOM 676 C C . VAL A 1 87 ? 20.291 1.294 -36.355 1.00 93.81 87 VAL A C 1
ATOM 678 O O . VAL A 1 87 ? 21.026 1.749 -37.226 1.00 93.81 87 VAL A O 1
ATOM 681 N N . GLU A 1 88 ? 18.963 1.314 -36.467 1.00 93.00 88 GLU A N 1
ATOM 682 C CA . GLU A 1 88 ? 18.263 1.840 -37.648 1.00 93.00 88 GLU A CA 1
ATOM 683 C C . GLU A 1 88 ? 18.636 3.300 -37.930 1.00 93.00 88 GLU A C 1
ATOM 685 O O . GLU A 1 88 ? 18.950 3.657 -39.064 1.00 93.00 88 GLU A O 1
ATOM 690 N N . ASN A 1 89 ? 18.674 4.144 -36.897 1.00 92.19 89 ASN A N 1
ATOM 691 C CA . ASN A 1 89 ? 19.015 5.553 -37.049 1.00 92.19 89 ASN A CA 1
ATOM 692 C C . ASN A 1 89 ? 20.474 5.751 -37.494 1.00 92.19 89 ASN A C 1
ATOM 694 O O . ASN A 1 89 ? 20.726 6.494 -38.440 1.00 92.19 89 ASN A O 1
ATOM 698 N N . SER A 1 90 ? 21.426 5.033 -36.885 1.00 89.88 90 SER A N 1
ATOM 699 C CA . SER A 1 90 ? 22.840 5.082 -37.294 1.00 89.88 90 SER A CA 1
ATOM 700 C C . SER A 1 90 ? 23.058 4.572 -38.722 1.00 89.88 90 SER A C 1
ATOM 702 O O . SER A 1 90 ? 23.849 5.148 -39.474 1.00 89.88 90 SER A O 1
ATOM 704 N N . PHE A 1 91 ? 22.314 3.542 -39.133 1.00 91.44 91 PHE A N 1
ATOM 705 C CA . PHE A 1 91 ? 22.321 3.043 -40.504 1.00 91.44 91 PHE A CA 1
ATOM 706 C C . PHE A 1 91 ? 21.800 4.096 -41.492 1.00 91.44 91 PHE A C 1
ATOM 708 O O . PHE A 1 91 ? 22.454 4.376 -42.500 1.00 91.44 91 PHE A O 1
ATOM 715 N N . LEU A 1 92 ? 20.656 4.716 -41.193 1.00 89.69 92 LEU A N 1
ATOM 716 C CA . LEU A 1 92 ? 20.065 5.761 -42.033 1.00 89.69 92 LEU A CA 1
ATOM 717 C C . LEU A 1 92 ? 20.962 7.000 -42.123 1.00 89.69 92 LEU A C 1
ATOM 719 O O . LEU A 1 92 ? 21.192 7.493 -43.226 1.00 89.69 92 LEU A O 1
ATOM 723 N N . ALA A 1 93 ? 21.533 7.454 -41.005 1.00 88.75 93 ALA A N 1
ATOM 724 C CA . ALA A 1 93 ? 22.468 8.578 -40.975 1.00 88.75 93 ALA A CA 1
ATOM 725 C C . ALA A 1 93 ? 23.699 8.315 -41.858 1.00 88.75 93 ALA A C 1
ATOM 727 O O . ALA A 1 93 ? 24.083 9.156 -42.670 1.00 88.75 93 ALA A O 1
ATOM 728 N N . ARG A 1 94 ? 24.270 7.105 -41.785 1.00 85.44 94 ARG A N 1
ATOM 729 C CA . ARG A 1 94 ? 25.414 6.694 -42.615 1.00 85.44 94 ARG A CA 1
ATOM 730 C C . ARG A 1 94 ? 25.071 6.568 -44.105 1.00 85.44 94 ARG A C 1
ATOM 732 O O . ARG A 1 94 ? 25.961 6.693 -44.946 1.00 85.44 94 ARG A O 1
ATOM 739 N N . ARG A 1 95 ? 23.808 6.297 -44.450 1.00 83.00 95 ARG A N 1
ATOM 740 C CA . ARG A 1 95 ? 23.339 6.231 -45.846 1.00 83.00 95 ARG A CA 1
ATOM 741 C C . ARG A 1 95 ? 22.973 7.604 -46.411 1.00 83.00 95 ARG A C 1
ATOM 743 O O . ARG A 1 95 ? 23.169 7.811 -47.599 1.00 83.00 95 ARG A O 1
ATOM 750 N N . SER A 1 96 ? 22.449 8.502 -45.578 1.00 76.00 96 SER A N 1
ATOM 751 C CA . SER A 1 96 ? 22.001 9.844 -45.968 1.00 76.00 96 SER A CA 1
ATOM 752 C C . SER A 1 96 ? 23.116 10.895 -45.985 1.00 76.00 96 SER A C 1
ATOM 754 O O . SER A 1 96 ? 22.915 11.956 -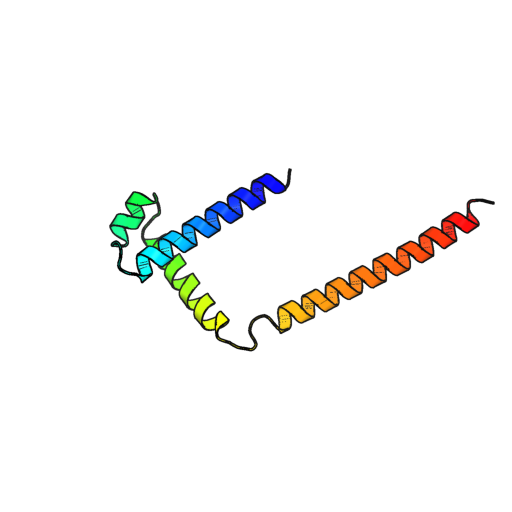46.558 1.00 76.00 96 SER A O 1
ATOM 756 N N . GLY A 1 97 ? 24.262 10.634 -45.350 1.00 66.06 97 GLY A N 1
ATOM 757 C CA . GLY A 1 97 ? 25.449 11.501 -45.391 1.00 66.06 97 GLY A CA 1
ATOM 758 C C . GLY A 1 97 ? 26.364 11.273 -46.603 1.00 66.06 97 GLY A C 1
ATOM 759 O O . GLY A 1 97 ? 27.565 11.510 -46.494 1.00 66.06 97 GLY A O 1
ATOM 760 N N . ARG A 1 98 ? 25.826 10.749 -47.710 1.00 51.88 98 ARG A N 1
ATOM 761 C CA . ARG A 1 98 ? 26.505 10.567 -48.999 1.00 51.88 98 ARG A CA 1
ATOM 762 C C . ARG A 1 98 ? 25.803 11.382 -50.071 1.00 51.88 98 ARG A C 1
ATOM 764 O O . ARG A 1 98 ? 24.555 11.410 -50.025 1.00 51.88 98 ARG A O 1
#

Mean predicted aligned error: 10.41 Å

Solvent-accessible surface area (backbone atoms only — not comparable to full-atom values): 5575 Å² total; per-residue (Å²): 135,62,72,63,59,53,52,53,50,50,54,52,50,52,51,54,52,50,55,37,50,42,51,72,68,67,73,47,56,62,68,57,48,18,63,76,68,75,39,60,53,70,55,55,53,50,50,40,51,52,50,52,58,49,52,61,44,69,72,39,92,68,62,58,53,69,57,51,53,52,48,50,55,49,52,50,54,50,52,52,53,53,52,51,51,52,52,54,49,54,52,48,52,68,62,66,76,108